Protein AF-A0A7L2R2D2-F1 (afdb_monomer_lite)

Organism: NCBI:txid98144

Structure (mmCIF, N/CA/C/O backbone):
data_AF-A0A7L2R2D2-F1
#
_entry.id   AF-A0A7L2R2D2-F1
#
loop_
_atom_site.group_PDB
_atom_site.id
_atom_site.type_symbol
_atom_site.label_atom_id
_atom_site.label_alt_id
_atom_site.label_comp_id
_atom_site.label_asym_id
_atom_site.label_entity_id
_atom_site.label_seq_id
_atom_site.pdbx_PDB_ins_code
_atom_site.Cartn_x
_atom_site.Cartn_y
_atom_site.Cartn_z
_atom_site.occupancy
_atom_site.B_iso_or_equiv
_atom_site.auth_seq_id
_atom_site.auth_comp_id
_atom_site.auth_asym_id
_atom_site.auth_atom_id
_atom_site.pdbx_PDB_model_num
ATOM 1 N N . SER A 1 1 ? 3.777 -42.587 11.298 1.00 41.34 1 SER A N 1
ATOM 2 C CA . SER A 1 1 ? 3.426 -41.873 10.055 1.00 41.34 1 SER A CA 1
ATOM 3 C C . SER A 1 1 ? 2.696 -40.609 10.460 1.00 41.34 1 SER A C 1
ATOM 5 O O . SER A 1 1 ? 1.582 -40.710 10.954 1.00 41.34 1 SER A O 1
ATOM 7 N N . SER A 1 2 ? 3.362 -39.458 10.425 1.00 34.88 2 SER A N 1
ATOM 8 C CA . SER A 1 2 ? 2.804 -38.182 10.902 1.00 34.88 2 SER A CA 1
ATOM 9 C C . SER A 1 2 ? 1.779 -37.616 9.907 1.00 34.88 2 SER A C 1
ATOM 11 O O . SER A 1 2 ? 1.976 -37.806 8.706 1.00 34.88 2 SER A O 1
ATOM 13 N N . PRO A 1 3 ? 0.722 -36.908 10.349 1.00 41.53 3 PRO A N 1
ATOM 14 C CA . PRO A 1 3 ? -0.166 -36.197 9.440 1.00 41.53 3 PRO A CA 1
ATOM 15 C C . PRO A 1 3 ? 0.458 -34.838 9.094 1.00 41.53 3 PRO A C 1
ATOM 17 O O . PRO A 1 3 ? 0.750 -34.032 9.976 1.00 41.53 3 PRO A O 1
ATOM 20 N N . ALA A 1 4 ? 0.697 -34.593 7.808 1.00 40.00 4 ALA A N 1
ATOM 21 C CA . ALA A 1 4 ? 1.113 -33.287 7.317 1.00 40.00 4 ALA A CA 1
ATOM 22 C C . ALA A 1 4 ? -0.128 -32.389 7.211 1.00 40.00 4 ALA A C 1
ATOM 24 O O . ALA A 1 4 ? -0.952 -32.556 6.317 1.00 40.00 4 ALA A O 1
ATOM 25 N N . GLY A 1 5 ? -0.275 -31.459 8.154 1.00 52.53 5 GLY A N 1
ATOM 26 C CA . GLY A 1 5 ? -1.108 -30.282 7.955 1.00 52.53 5 GLY A CA 1
ATOM 27 C C . GLY A 1 5 ? -0.365 -29.319 7.038 1.00 52.53 5 GLY A C 1
ATOM 28 O O . GLY A 1 5 ? 0.689 -28.811 7.412 1.00 52.53 5 GLY A O 1
ATOM 29 N N . THR A 1 6 ? -0.893 -29.073 5.843 1.00 41.94 6 THR A N 1
ATOM 30 C CA . THR A 1 6 ? -0.344 -28.078 4.916 1.00 41.94 6 THR A CA 1
ATOM 31 C C . THR A 1 6 ? -1.476 -27.264 4.300 1.00 41.94 6 THR A C 1
ATOM 33 O O . THR A 1 6 ? -2.070 -27.658 3.308 1.00 41.94 6 THR A O 1
ATOM 36 N N . MET A 1 7 ? -1.762 -26.140 4.961 1.00 38.34 7 MET A N 1
ATOM 37 C CA . MET A 1 7 ? -2.068 -24.831 4.370 1.00 38.34 7 MET A CA 1
ATOM 38 C C . MET A 1 7 ? -3.098 -24.787 3.224 1.00 38.34 7 MET A C 1
ATOM 40 O O . MET A 1 7 ? -2.736 -24.649 2.064 1.00 38.34 7 MET A O 1
ATOM 44 N N . GLU A 1 8 ? -4.383 -24.737 3.579 1.00 43.47 8 GLU A N 1
ATOM 45 C CA . GLU A 1 8 ? -5.473 -24.294 2.691 1.00 43.47 8 GLU A CA 1
ATOM 46 C C . GLU A 1 8 ? -6.076 -22.969 3.210 1.00 43.47 8 GLU A C 1
ATOM 48 O O . GLU A 1 8 ? -7.258 -22.903 3.534 1.00 43.47 8 GLU A O 1
ATOM 53 N N . LEU A 1 9 ? -5.267 -21.910 3.389 1.00 45.41 9 LEU A N 1
ATOM 54 C CA . LEU A 1 9 ? -5.775 -20.609 3.887 1.00 45.41 9 LEU A CA 1
ATOM 55 C C . LEU A 1 9 ? -5.483 -19.400 2.984 1.00 45.41 9 LEU A C 1
ATOM 57 O O . LEU A 1 9 ? -5.945 -18.306 3.277 1.00 45.41 9 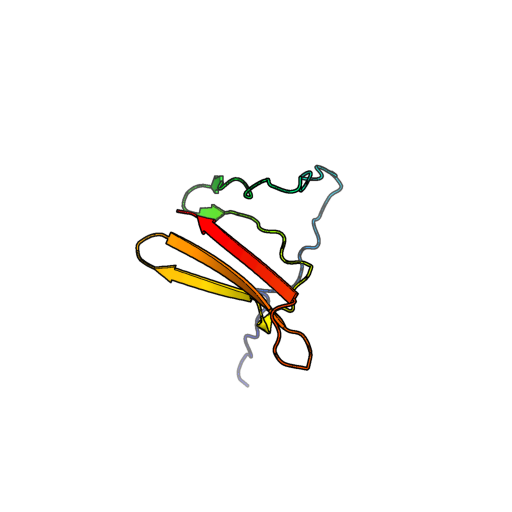LEU A O 1
ATOM 61 N N . PHE A 1 10 ? -4.779 -19.549 1.865 1.00 45.03 10 PHE A N 1
ATOM 62 C CA . PHE A 1 10 ? -4.542 -18.427 0.949 1.00 45.03 10 PHE A CA 1
ATOM 63 C C . PHE A 1 10 ? -4.490 -18.931 -0.491 1.00 45.03 10 PHE A C 1
ATOM 65 O O . PHE A 1 10 ? -3.423 -19.281 -0.982 1.00 45.03 10 PHE A O 1
ATOM 72 N N . GLY A 1 11 ? -5.635 -19.008 -1.177 1.00 45.75 11 GLY A N 1
ATOM 73 C CA . GLY A 1 11 ? -5.597 -19.398 -2.590 1.00 45.75 11 GLY A CA 1
ATOM 74 C C . GLY A 1 11 ? -6.888 -19.868 -3.247 1.00 45.75 11 GLY A C 1
ATOM 75 O O . GLY A 1 11 ? -6.866 -20.872 -3.944 1.00 45.75 11 GLY A O 1
ATOM 76 N N . SER A 1 12 ? -8.007 -19.160 -3.084 1.00 40.53 12 SER A N 1
ATOM 77 C CA . SER A 1 12 ? -9.033 -19.121 -4.138 1.00 40.53 12 SER A CA 1
ATOM 78 C C . SER A 1 12 ? -10.095 -18.091 -3.809 1.00 40.53 12 SER A C 1
ATOM 80 O O . SER A 1 12 ? -11.057 -18.366 -3.097 1.00 40.53 12 SER A O 1
ATOM 82 N N . PHE A 1 13 ? -9.967 -16.898 -4.382 1.00 46.22 13 PHE A N 1
ATOM 83 C CA . PHE A 1 13 ? -11.134 -16.045 -4.549 1.00 46.22 13 PHE A CA 1
ATOM 84 C C . PHE A 1 13 ? -11.899 -16.488 -5.799 1.00 46.22 13 PHE A C 1
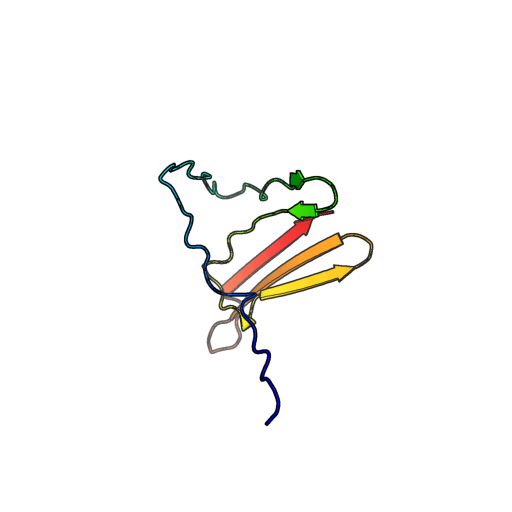ATOM 86 O O . PHE A 1 13 ? -11.962 -15.782 -6.801 1.00 46.22 13 PHE A O 1
ATOM 93 N N . VAL A 1 14 ? -12.463 -17.693 -5.754 1.00 43.38 14 VAL A N 1
ATOM 94 C CA . VAL A 1 14 ? -13.500 -18.096 -6.701 1.00 43.38 14 VAL A CA 1
ATOM 95 C C . VAL A 1 14 ? -14.814 -17.836 -5.987 1.00 43.38 14 VAL A C 1
ATOM 97 O O . VAL A 1 14 ? -15.201 -18.590 -5.098 1.00 43.38 14 VAL A O 1
ATOM 100 N N . ARG A 1 15 ? -15.468 -16.715 -6.311 1.00 47.59 15 ARG A N 1
ATOM 101 C CA . ARG A 1 15 ? -16.798 -16.405 -5.773 1.00 47.59 15 ARG A CA 1
ATOM 102 C C . ARG A 1 15 ? -17.776 -17.475 -6.271 1.00 47.59 15 ARG A C 1
ATOM 104 O O . ARG A 1 15 ? -17.982 -17.553 -7.485 1.00 47.59 15 ARG A O 1
ATOM 111 N N . PRO A 1 16 ? -18.416 -18.273 -5.403 1.00 43.91 16 PRO A N 1
ATOM 112 C CA . PRO A 1 16 ? -19.590 -19.003 -5.826 1.00 43.91 16 PRO A CA 1
ATOM 113 C C . PRO A 1 16 ? -20.714 -17.978 -6.012 1.00 43.91 16 PRO A C 1
ATOM 115 O O . PRO A 1 16 ? -21.021 -17.218 -5.099 1.00 43.91 16 PRO A O 1
ATOM 118 N N . HIS A 1 17 ? -21.323 -17.994 -7.197 1.00 39.72 17 HIS A N 1
ATOM 119 C CA . HIS A 1 17 ? -22.564 -17.295 -7.541 1.00 39.72 17 HIS A CA 1
ATOM 120 C C . HIS A 1 17 ? -22.442 -15.818 -7.990 1.00 39.72 17 HIS A C 1
ATOM 122 O O . HIS A 1 17 ? -22.469 -14.871 -7.215 1.00 39.72 17 HIS A O 1
ATOM 128 N N . GLY A 1 18 ? -22.344 -15.625 -9.308 1.00 43.25 18 GLY A N 1
ATOM 129 C CA . GLY A 1 18 ? -23.487 -15.127 -10.087 1.00 43.25 18 GLY A CA 1
ATOM 130 C C . GLY A 1 18 ? -23.983 -13.685 -9.940 1.00 43.25 18 GLY A C 1
ATOM 131 O O . GLY A 1 18 ? -24.931 -13.355 -10.641 1.00 43.25 18 GLY A O 1
ATOM 132 N N . GLU A 1 19 ? -23.388 -12.817 -9.119 1.00 31.70 19 GLU A N 1
ATOM 133 C CA . GLU A 1 19 ? -23.853 -11.423 -9.005 1.00 31.70 19 GLU A CA 1
ATOM 134 C C . GLU A 1 19 ? -22.710 -10.423 -9.215 1.00 31.70 19 GLU A C 1
ATOM 136 O O . GLU A 1 19 ? -21.861 -10.183 -8.352 1.00 31.70 19 GLU A O 1
ATOM 141 N N . THR A 1 20 ? -22.681 -9.823 -10.407 1.00 42.88 20 THR A N 1
ATOM 142 C CA . THR A 1 20 ? -21.774 -8.732 -10.775 1.00 42.88 20 THR A CA 1
ATOM 143 C C . THR A 1 20 ? -22.204 -7.439 -10.084 1.00 42.88 20 THR A C 1
ATOM 145 O O . THR A 1 20 ? -22.732 -6.525 -10.709 1.00 42.88 20 THR A O 1
ATOM 148 N N . LEU A 1 21 ? -21.944 -7.316 -8.785 1.00 41.28 21 LEU A N 1
ATOM 149 C CA . LEU A 1 21 ? -21.837 -6.001 -8.156 1.00 41.28 21 LEU A CA 1
ATOM 150 C C . LEU A 1 21 ? -20.389 -5.548 -8.299 1.00 41.28 21 LEU A C 1
ATOM 152 O O . LEU A 1 21 ? -19.576 -5.662 -7.381 1.00 41.28 21 LEU A O 1
ATOM 156 N N . GLY A 1 22 ? -20.059 -5.108 -9.515 1.00 37.16 22 GLY A N 1
ATOM 157 C CA . GLY A 1 22 ? -18.798 -4.441 -9.794 1.00 37.16 22 GLY A CA 1
ATOM 158 C C . GLY A 1 22 ? -18.663 -3.264 -8.841 1.00 37.16 22 GLY A C 1
ATOM 159 O O . GLY A 1 22 ? -19.489 -2.356 -8.856 1.00 37.16 22 GLY A O 1
ATOM 160 N N . PHE A 1 23 ? -17.646 -3.288 -7.985 1.00 44.50 23 PHE A N 1
ATOM 161 C CA . PHE A 1 23 ? -17.231 -2.080 -7.294 1.00 44.50 23 PHE A CA 1
ATOM 162 C C . PHE A 1 23 ? -16.561 -1.217 -8.359 1.00 44.50 23 PHE A C 1
ATOM 164 O O . PHE A 1 23 ? -15.522 -1.633 -8.876 1.00 44.50 23 PHE A O 1
ATOM 171 N N . PRO A 1 24 ? -17.129 -0.064 -8.752 1.00 34.94 24 PRO A N 1
ATOM 172 C CA . PRO A 1 24 ? -16.402 0.837 -9.617 1.00 34.94 24 PRO A CA 1
ATOM 173 C C . PRO A 1 24 ? -15.207 1.339 -8.806 1.00 34.94 24 PRO A C 1
ATOM 175 O O . PRO A 1 24 ? -15.348 2.195 -7.930 1.00 34.94 24 PRO A O 1
ATOM 178 N N . ALA A 1 25 ? -14.029 0.779 -9.071 1.00 38.81 25 ALA A N 1
ATOM 179 C CA . ALA A 1 25 ? -12.770 1.386 -8.684 1.00 38.81 25 ALA A CA 1
ATOM 180 C C . ALA A 1 25 ? -12.644 2.674 -9.508 1.00 38.81 25 ALA A C 1
ATOM 182 O O . ALA A 1 25 ? -12.109 2.698 -10.612 1.00 38.81 25 ALA A O 1
ATOM 183 N N . ARG A 1 26 ? -13.268 3.748 -9.016 1.00 41.66 26 ARG A N 1
ATOM 184 C CA . ARG A 1 26 ? -13.019 5.098 -9.509 1.00 41.66 26 ARG A CA 1
ATOM 185 C C . ARG A 1 26 ? -11.585 5.472 -9.128 1.00 41.66 26 ARG A C 1
ATOM 187 O O . ARG A 1 26 ? -11.208 5.224 -7.978 1.00 41.66 26 ARG A O 1
ATOM 194 N N . PRO A 1 27 ? -10.820 6.122 -10.021 1.00 35.78 27 PRO A N 1
ATOM 195 C CA . PRO A 1 27 ? -9.558 6.729 -9.629 1.00 35.78 27 PRO A CA 1
ATOM 196 C C . PRO A 1 27 ? -9.858 7.747 -8.520 1.00 35.78 27 PRO A C 1
ATOM 198 O O . PRO A 1 27 ? -10.630 8.685 -8.720 1.00 35.78 27 PRO A O 1
ATOM 201 N N . GLY A 1 28 ? -9.339 7.484 -7.319 1.00 45.94 28 GLY A N 1
ATOM 202 C CA . GLY A 1 28 ? -9.549 8.304 -6.122 1.00 45.94 28 GLY A CA 1
ATOM 203 C C . GLY A 1 28 ? -10.521 7.752 -5.073 1.00 45.94 28 GLY A C 1
ATOM 204 O O . GLY A 1 28 ? -10.719 8.415 -4.059 1.00 45.94 28 GLY A O 1
ATOM 205 N N . ASN A 1 29 ? -11.122 6.568 -5.257 1.00 46.84 29 ASN A N 1
ATOM 206 C CA . ASN A 1 29 ? -11.962 5.974 -4.213 1.00 46.84 29 ASN A CA 1
ATOM 207 C C . ASN A 1 29 ? -11.111 5.145 -3.243 1.00 46.84 29 ASN A C 1
ATOM 209 O O . ASN A 1 29 ? -10.909 3.948 -3.439 1.00 46.84 29 ASN A O 1
ATOM 213 N N . THR A 1 30 ? -10.613 5.804 -2.200 1.00 53.81 30 THR A N 1
ATOM 214 C CA . THR A 1 30 ? -10.141 5.214 -0.941 1.00 53.81 30 THR A CA 1
ATOM 215 C C . THR A 1 30 ? -11.116 4.094 -0.562 1.00 53.81 30 THR A C 1
ATOM 217 O O . THR A 1 30 ? -12.269 4.379 -0.241 1.00 53.81 30 THR A O 1
ATOM 220 N N . GLY A 1 31 ? -10.727 2.822 -0.714 1.00 61.69 31 GLY A N 1
ATOM 221 C CA . GLY A 1 31 ? -11.652 1.706 -0.527 1.00 61.69 31 GLY A CA 1
ATOM 222 C C . GLY A 1 31 ? -12.316 1.794 0.839 1.00 61.69 31 GLY A C 1
ATOM 223 O O . GLY A 1 31 ? -11.640 1.764 1.861 1.00 61.69 31 GLY A O 1
ATOM 224 N N . MET A 1 32 ? -13.638 1.971 0.840 1.00 71.12 32 MET A N 1
ATOM 225 C CA . MET A 1 32 ? -14.419 2.233 2.045 1.00 71.12 32 MET A CA 1
ATOM 226 C C . MET A 1 32 ? -14.132 1.169 3.107 1.00 71.12 32 MET A C 1
ATOM 228 O O . MET A 1 32 ? -14.378 -0.017 2.869 1.00 71.12 32 MET A O 1
ATOM 232 N N . VAL A 1 33 ? -13.632 1.603 4.267 1.00 81.19 33 VAL A N 1
ATOM 233 C CA . VAL A 1 33 ? -13.454 0.736 5.432 1.00 81.19 33 VAL A CA 1
ATOM 234 C C . VAL A 1 33 ? -14.836 0.270 5.878 1.00 81.19 33 VAL A C 1
ATOM 236 O O . VAL A 1 33 ? -15.745 1.072 6.095 1.00 81.19 33 VAL A O 1
ATOM 239 N N . LYS A 1 34 ? -15.010 -1.043 5.974 1.00 86.31 34 LYS A N 1
ATOM 240 C CA . LYS A 1 34 ? -16.228 -1.693 6.447 1.00 86.31 34 LYS A CA 1
ATOM 241 C C . LYS A 1 34 ? -15.918 -2.462 7.718 1.00 86.31 34 LYS A C 1
ATOM 243 O O . LYS A 1 34 ? -14.908 -3.159 7.796 1.00 86.31 34 LYS A O 1
ATOM 248 N N . THR A 1 35 ? -16.830 -2.385 8.677 1.00 87.56 35 THR A N 1
ATOM 249 C CA . THR A 1 35 ? -16.776 -3.182 9.902 1.00 87.56 35 THR A CA 1
ATOM 2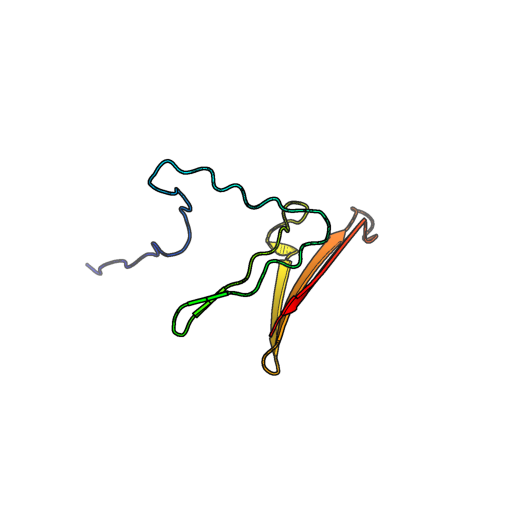50 C C . THR A 1 35 ? -17.818 -4.291 9.816 1.00 87.56 35 THR A C 1
ATOM 252 O O . THR A 1 35 ? -19.001 -4.025 9.603 1.00 87.56 35 THR A O 1
ATOM 255 N N . LEU A 1 36 ? -17.379 -5.537 9.976 1.00 89.12 36 LEU A N 1
ATOM 256 C CA . LEU A 1 36 ? -18.227 -6.722 10.053 1.00 89.12 36 LEU A CA 1
ATOM 257 C C . LEU A 1 36 ? -17.981 -7.406 11.399 1.00 89.12 36 LEU A C 1
ATOM 259 O O . LEU A 1 36 ? -17.013 -8.145 11.567 1.00 89.12 36 LEU A O 1
ATOM 263 N N . GLY A 1 37 ? -18.844 -7.138 12.379 1.00 90.00 37 GLY A N 1
ATOM 264 C CA . GLY A 1 37 ? -18.675 -7.656 13.737 1.00 90.00 37 GLY A CA 1
ATOM 265 C C . GLY A 1 37 ? -17.380 -7.147 14.375 1.00 90.00 37 GLY A C 1
ATOM 266 O O . GLY A 1 37 ? -17.294 -5.986 14.760 1.00 90.00 37 GLY A O 1
ATOM 267 N N . ASN A 1 38 ? -16.376 -8.017 14.498 1.00 89.38 38 ASN A N 1
ATOM 268 C CA . ASN A 1 38 ? -15.053 -7.670 15.039 1.00 89.38 38 ASN A CA 1
ATOM 269 C C . ASN A 1 38 ? -13.970 -7.555 13.959 1.00 89.38 38 ASN A C 1
ATOM 271 O O . ASN A 1 38 ? -12.800 -7.353 14.273 1.00 89.38 38 ASN A O 1
ATOM 275 N N . THR A 1 39 ? -14.347 -7.691 12.691 1.00 87.38 39 THR A N 1
ATOM 276 C CA . THR A 1 39 ? -13.429 -7.624 11.560 1.00 87.38 39 THR A CA 1
ATOM 277 C C . THR A 1 39 ? -13.520 -6.258 10.896 1.00 87.38 39 THR A C 1
ATOM 279 O O . THR A 1 39 ? -14.614 -5.768 10.609 1.00 87.38 39 THR A O 1
ATOM 282 N N . TYR A 1 40 ? -12.362 -5.670 10.610 1.00 86.38 40 TYR A N 1
ATOM 283 C CA . TYR A 1 40 ? -12.232 -4.496 9.754 1.00 86.38 40 TYR A CA 1
ATOM 284 C C . TYR A 1 40 ? -11.748 -4.939 8.381 1.00 86.38 40 TYR A C 1
ATOM 286 O O . TYR A 1 40 ? -10.805 -5.722 8.271 1.00 86.38 40 TYR A O 1
ATOM 294 N N . GLN A 1 41 ? -12.406 -4.450 7.338 1.00 89.12 41 GLN A N 1
ATOM 295 C CA . GLN A 1 41 ? -12.071 -4.773 5.962 1.00 89.12 41 GLN A CA 1
ATOM 296 C C . GLN A 1 41 ? -12.002 -3.497 5.136 1.00 89.12 41 GLN A C 1
ATOM 298 O O . GLN A 1 41 ? -12.953 -2.722 5.080 1.00 89.12 41 GLN A O 1
ATOM 303 N N . PHE A 1 42 ? -10.893 -3.321 4.435 1.00 88.25 42 PHE A N 1
ATOM 304 C CA . PHE A 1 42 ? -10.733 -2.326 3.385 1.00 88.25 42 PHE A CA 1
ATOM 305 C C . PHE A 1 42 ? -10.124 -3.013 2.161 1.00 88.25 42 PHE A C 1
ATOM 307 O O . PHE A 1 42 ? -9.677 -4.160 2.226 1.00 88.25 42 PHE A O 1
ATOM 314 N N . THR A 1 43 ? -10.180 -2.358 1.008 1.00 90.25 43 THR A N 1
ATOM 315 C CA . THR A 1 43 ? -9.656 -2.916 -0.243 1.00 90.25 43 THR A CA 1
ATOM 316 C C . THR A 1 43 ? -8.939 -1.820 -0.999 1.00 90.25 43 THR A C 1
ATOM 318 O O . THR A 1 43 ? -9.445 -0.707 -1.105 1.00 90.25 43 THR A O 1
ATOM 321 N N . VAL A 1 44 ? -7.767 -2.139 -1.527 1.00 90.75 44 VAL A N 1
ATOM 322 C CA . VAL A 1 44 ? -6.961 -1.229 -2.335 1.00 90.75 44 VAL A CA 1
ATOM 323 C C . VAL A 1 44 ? -6.627 -1.906 -3.654 1.00 90.75 44 VAL A C 1
ATOM 325 O O . VAL A 1 44 ? -6.439 -3.121 -3.695 1.00 90.75 44 VAL A O 1
ATOM 328 N N . ASP A 1 45 ? -6.600 -1.123 -4.728 1.00 91.19 45 ASP A N 1
ATOM 329 C CA . ASP A 1 45 ? -6.088 -1.578 -6.015 1.00 91.19 45 ASP A CA 1
ATOM 330 C C . ASP A 1 45 ? -4.582 -1.311 -6.064 1.00 91.19 45 ASP A C 1
ATOM 332 O O . ASP A 1 45 ? -4.142 -0.172 -5.922 1.00 91.19 45 ASP A O 1
ATOM 336 N N . VAL A 1 46 ? -3.809 -2.381 -6.223 1.00 93.06 46 VAL A N 1
ATOM 337 C CA . VAL A 1 46 ? -2.337 -2.373 -6.292 1.00 93.06 46 VAL A CA 1
ATOM 338 C C . VAL A 1 46 ? -1.853 -3.162 -7.510 1.00 93.06 46 VAL A C 1
ATOM 340 O O . VAL A 1 46 ? -0.734 -3.657 -7.546 1.00 93.06 46 VAL A O 1
ATOM 343 N N . SER A 1 47 ? -2.711 -3.278 -8.525 1.00 93.56 47 SER A N 1
ATOM 344 C CA . SER A 1 47 ? -2.505 -4.143 -9.689 1.00 93.56 47 SER A CA 1
ATOM 345 C C . SER A 1 47 ? -1.285 -3.775 -10.551 1.00 93.56 47 SER A C 1
ATOM 347 O O . SER A 1 47 ? -0.859 -4.590 -11.364 1.00 93.56 47 SER A O 1
ATOM 349 N N . ASP A 1 48 ? -0.721 -2.569 -10.402 1.00 94.19 48 ASP A N 1
ATOM 350 C CA . ASP A 1 48 ? 0.471 -2.117 -11.145 1.00 94.19 48 ASP A CA 1
ATOM 351 C C . ASP A 1 48 ? 1.814 -2.541 -10.500 1.00 94.19 48 ASP A C 1
ATOM 353 O O . ASP A 1 48 ? 2.868 -2.382 -11.129 1.00 94.19 48 ASP A O 1
ATOM 357 N N . PHE A 1 49 ? 1.780 -3.088 -9.278 1.00 95.88 49 PHE A N 1
ATOM 358 C CA . PHE A 1 49 ? 2.950 -3.427 -8.455 1.00 95.88 49 PHE A CA 1
ATOM 359 C C . PHE A 1 49 ? 3.128 -4.945 -8.306 1.00 95.88 49 PHE A C 1
ATOM 361 O O . PHE A 1 49 ? 2.148 -5.696 -8.321 1.00 95.88 49 PHE A O 1
ATOM 368 N N . ALA A 1 50 ? 4.372 -5.406 -8.138 1.00 94.50 50 ALA A N 1
ATOM 369 C CA . ALA A 1 50 ? 4.633 -6.803 -7.805 1.00 94.50 50 ALA A CA 1
ATOM 370 C C . ALA A 1 50 ? 4.312 -7.071 -6.319 1.00 94.50 50 ALA A C 1
ATOM 372 O O . ALA A 1 50 ? 4.414 -6.158 -5.498 1.00 94.50 50 ALA A O 1
ATOM 373 N N . PRO A 1 51 ? 3.923 -8.300 -5.932 1.00 95.62 51 PRO A N 1
ATOM 374 C CA . PRO A 1 51 ? 3.621 -8.633 -4.538 1.00 95.62 51 PRO A CA 1
ATOM 375 C C . PRO A 1 51 ? 4.742 -8.285 -3.551 1.00 95.62 51 PRO A C 1
ATOM 377 O O . PRO A 1 51 ? 4.461 -7.861 -2.434 1.00 95.62 51 PRO A O 1
ATOM 380 N N . GLU A 1 52 ? 5.996 -8.453 -3.964 1.00 96.06 52 GLU A N 1
ATOM 381 C CA . GLU A 1 52 ? 7.190 -8.119 -3.184 1.00 96.06 52 GLU A CA 1
ATOM 382 C C . GLU A 1 52 ? 7.387 -6.615 -2.952 1.00 96.06 52 GLU A C 1
ATOM 384 O O . GLU A 1 52 ? 8.002 -6.237 -1.956 1.00 96.06 52 GLU A O 1
ATOM 389 N N . ASP A 1 53 ? 6.833 -5.769 -3.822 1.00 94.56 53 ASP A N 1
ATOM 390 C CA . ASP A 1 53 ? 6.930 -4.311 -3.726 1.00 94.56 53 ASP A CA 1
ATOM 391 C C . ASP A 1 53 ? 5.871 -3.723 -2.780 1.00 94.56 53 ASP A C 1
ATOM 393 O O . ASP A 1 53 ? 5.900 -2.531 -2.475 1.00 94.56 53 ASP A O 1
ATOM 397 N N . ILE A 1 54 ? 4.911 -4.536 -2.322 1.00 95.56 54 ILE A N 1
ATOM 398 C CA . ILE A 1 54 ? 3.791 -4.098 -1.486 1.00 95.56 54 ILE A CA 1
ATOM 399 C C . ILE A 1 54 ? 4.118 -4.347 -0.015 1.00 95.56 54 ILE A C 1
ATOM 401 O O . ILE A 1 54 ? 4.155 -5.481 0.466 1.00 95.56 54 ILE A O 1
ATOM 405 N N . ILE A 1 55 ? 4.270 -3.263 0.737 1.00 96.44 55 ILE A N 1
ATOM 406 C CA . ILE A 1 55 ? 4.548 -3.280 2.170 1.00 96.44 55 ILE A CA 1
ATOM 407 C C . ILE A 1 55 ? 3.304 -2.855 2.943 1.00 96.44 55 ILE A C 1
ATOM 409 O O . ILE A 1 55 ? 2.731 -1.790 2.712 1.00 96.44 55 ILE A O 1
ATOM 413 N N . VAL A 1 56 ? 2.905 -3.684 3.909 1.00 96.00 56 VAL A N 1
ATOM 414 C CA . VAL A 1 56 ? 1.834 -3.364 4.857 1.00 96.00 56 VAL A CA 1
ATOM 415 C C . VAL A 1 56 ? 2.438 -3.162 6.238 1.00 96.00 56 VAL A C 1
ATOM 417 O O . VAL A 1 56 ? 2.981 -4.093 6.833 1.00 96.00 56 VAL A O 1
ATOM 420 N N . THR A 1 57 ? 2.302 -1.953 6.770 1.00 96.88 57 THR A N 1
ATOM 421 C CA . THR A 1 57 ? 2.772 -1.599 8.110 1.00 96.88 57 THR A CA 1
ATOM 422 C C . THR A 1 57 ? 1.581 -1.360 9.021 1.00 96.88 57 THR A C 1
ATOM 424 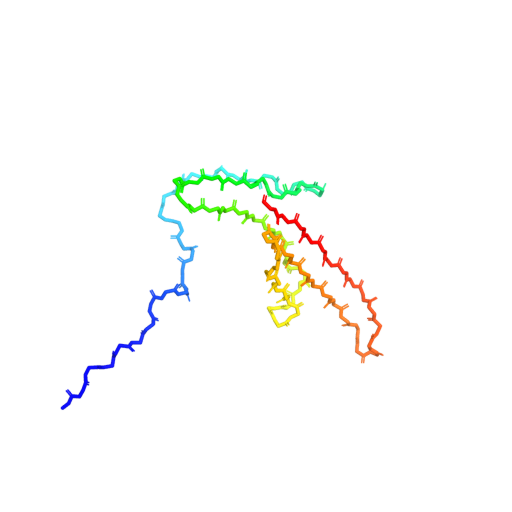O O . THR A 1 57 ? 0.667 -0.614 8.683 1.00 96.8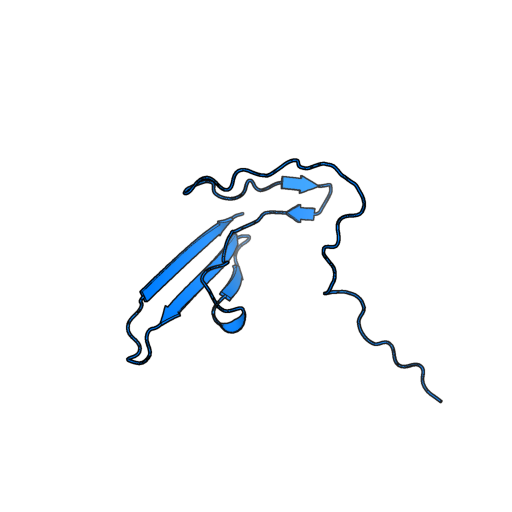8 57 THR A O 1
ATOM 427 N N . THR A 1 58 ? 1.593 -1.975 10.205 1.00 96.12 58 THR A N 1
ATOM 428 C CA . THR A 1 58 ? 0.597 -1.711 11.251 1.00 96.12 58 THR A CA 1
ATOM 429 C C . THR A 1 58 ? 1.281 -1.086 12.454 1.00 96.12 58 THR A C 1
ATOM 431 O O . THR A 1 58 ? 2.168 -1.690 13.054 1.00 96.12 58 THR A O 1
ATOM 434 N N . SER A 1 59 ? 0.875 0.126 12.821 1.00 96.12 59 SER A N 1
ATOM 435 C CA . SER A 1 59 ? 1.408 0.825 13.992 1.00 96.12 59 SER A CA 1
ATOM 436 C C . SER A 1 59 ? 0.400 1.843 14.517 1.00 96.12 59 SER A C 1
ATOM 438 O O . SER A 1 59 ? -0.310 2.459 13.733 1.00 96.12 59 SER A O 1
ATOM 440 N N . ASN A 1 60 ? 0.313 2.018 15.839 1.00 95.12 60 ASN A N 1
ATOM 441 C CA . ASN A 1 60 ? -0.526 3.050 16.467 1.00 95.12 60 ASN A CA 1
ATOM 442 C C . ASN A 1 60 ? -1.988 3.083 15.956 1.00 95.12 60 ASN A C 1
ATOM 444 O O . ASN A 1 60 ? -2.517 4.137 15.605 1.00 95.12 60 ASN A O 1
ATOM 448 N N . ASN A 1 61 ? -2.625 1.911 15.866 1.00 90.31 61 ASN A N 1
ATOM 449 C CA . ASN A 1 61 ? -3.974 1.742 15.311 1.00 90.31 61 ASN A CA 1
ATOM 450 C C . ASN A 1 61 ? -4.135 2.276 13.873 1.00 90.31 61 ASN A C 1
ATOM 452 O O . ASN A 1 61 ? -5.233 2.660 13.490 1.00 90.31 61 ASN A O 1
ATOM 456 N N . GLN A 1 62 ? -3.064 2.329 13.086 1.00 90.50 62 GLN A N 1
ATOM 457 C CA . GLN A 1 62 ? -3.085 2.682 11.672 1.00 90.50 62 GLN A CA 1
ATOM 458 C C . GLN A 1 62 ? -2.497 1.531 10.863 1.00 90.50 62 GLN A C 1
ATOM 460 O O . GLN A 1 62 ? -1.445 0.987 11.208 1.00 90.50 62 GLN A O 1
ATOM 465 N N . ILE A 1 63 ? -3.177 1.192 9.775 1.00 93.69 63 ILE A N 1
ATOM 466 C CA . ILE A 1 63 ? -2.651 0.327 8.727 1.00 93.69 63 ILE A CA 1
ATOM 467 C C . ILE A 1 63 ? -2.250 1.225 7.561 1.00 93.69 63 ILE A C 1
ATOM 469 O O . ILE A 1 63 ? -3.068 1.985 7.034 1.00 93.69 63 ILE A O 1
ATOM 473 N N . GLU A 1 64 ? -0.988 1.137 7.167 1.00 94.50 64 GLU A N 1
ATOM 474 C CA . GLU A 1 64 ? -0.442 1.775 5.978 1.00 94.50 64 GLU A CA 1
ATOM 475 C C . GLU A 1 64 ? -0.103 0.702 4.947 1.00 94.50 64 GLU A C 1
ATOM 477 O O . GLU A 1 64 ? 0.590 -0.266 5.255 1.00 94.50 64 GLU A O 1
ATOM 482 N N . VAL A 1 65 ? -0.594 0.883 3.726 1.00 95.31 65 VAL A N 1
ATOM 483 C CA . VAL A 1 65 ? -0.189 0.111 2.554 1.00 95.31 65 VAL A CA 1
ATOM 484 C C . VAL A 1 65 ? 0.646 1.028 1.680 1.00 95.31 65 VAL A C 1
ATOM 486 O O . VAL A 1 65 ? 0.172 2.089 1.267 1.00 95.31 65 VAL A O 1
ATOM 489 N N . HIS A 1 66 ? 1.871 0.615 1.406 1.00 96.06 66 HIS A N 1
ATOM 490 C CA . HIS A 1 66 ? 2.814 1.340 0.576 1.00 96.06 66 HIS A CA 1
ATOM 491 C C . HIS A 1 66 ? 3.343 0.425 -0.524 1.00 96.06 66 HIS A C 1
ATOM 493 O O . HIS A 1 66 ? 3.567 -0.758 -0.278 1.00 96.06 66 HIS A O 1
ATOM 499 N N . ALA A 1 67 ? 3.521 0.957 -1.728 1.00 96.88 67 ALA A N 1
ATOM 500 C CA . ALA A 1 67 ? 4.187 0.245 -2.808 1.00 96.88 67 ALA A CA 1
ATOM 501 C C . ALA A 1 67 ? 4.964 1.212 -3.699 1.00 96.88 67 ALA A C 1
ATOM 503 O O . ALA A 1 67 ? 4.498 2.320 -3.977 1.00 96.88 67 ALA A O 1
ATOM 504 N N . GLU A 1 68 ? 6.125 0.778 -4.173 1.00 95.44 68 GLU A N 1
ATOM 505 C CA . GLU A 1 68 ? 6.945 1.523 -5.124 1.00 95.44 68 GLU A CA 1
ATOM 506 C C . GLU A 1 68 ? 7.384 0.619 -6.263 1.00 95.44 68 GLU A C 1
ATOM 508 O O . GLU A 1 68 ? 7.822 -0.506 -6.058 1.00 95.44 68 GLU A O 1
ATOM 513 N N . LYS A 1 69 ? 7.285 1.140 -7.481 1.00 93.81 69 LYS A N 1
ATOM 514 C CA . LYS A 1 69 ? 7.775 0.486 -8.687 1.00 93.81 69 LYS A CA 1
ATOM 515 C C . LYS A 1 69 ? 9.014 1.215 -9.153 1.00 93.81 69 LYS A C 1
ATOM 517 O O . LYS A 1 69 ? 8.954 2.415 -9.430 1.00 93.81 69 LYS A O 1
ATOM 522 N N . LEU A 1 70 ? 10.115 0.489 -9.269 1.00 93.50 70 LEU A N 1
ATOM 523 C CA . LEU A 1 70 ? 11.390 1.032 -9.716 1.00 93.50 70 LEU A CA 1
ATOM 524 C C . LEU A 1 70 ? 11.670 0.629 -11.167 1.00 93.50 70 LEU A C 1
ATOM 526 O O . LEU A 1 70 ? 11.341 -0.474 -11.604 1.00 93.50 70 LEU A O 1
ATOM 530 N N . ALA A 1 71 ? 12.304 1.525 -11.913 1.00 93.38 71 ALA A N 1
ATOM 531 C CA . ALA A 1 71 ? 12.956 1.199 -13.170 1.00 93.38 71 ALA A CA 1
ATOM 532 C C . ALA A 1 71 ? 14.260 0.424 -12.908 1.00 93.38 71 ALA A C 1
ATOM 534 O O . ALA A 1 71 ? 14.770 0.360 -11.789 1.00 93.38 71 ALA A O 1
ATOM 535 N N . THR A 1 72 ? 14.841 -0.152 -13.961 1.00 93.75 72 THR A N 1
ATOM 536 C CA . THR A 1 72 ? 16.091 -0.931 -13.874 1.00 93.75 72 THR A CA 1
ATOM 537 C C . THR A 1 72 ? 17.303 -0.119 -13.417 1.00 93.75 72 THR A C 1
ATOM 539 O O . THR A 1 72 ? 18.289 -0.693 -12.968 1.00 93.75 72 THR A O 1
ATOM 542 N N . ASP A 1 73 ? 17.256 1.204 -13.560 1.00 95.50 73 ASP A N 1
ATOM 543 C CA . ASP A 1 73 ? 18.269 2.146 -13.075 1.00 95.50 73 ASP A CA 1
ATOM 544 C C . ASP A 1 73 ? 18.026 2.589 -11.617 1.00 95.50 73 ASP A C 1
ATOM 546 O O . ASP A 1 73 ? 18.783 3.401 -11.090 1.00 95.50 73 ASP A O 1
ATOM 550 N N . GLY A 1 74 ? 16.987 2.056 -10.962 1.00 92.88 74 GLY A N 1
ATOM 551 C CA . GLY A 1 74 ? 16.590 2.397 -9.596 1.00 92.88 74 GLY A CA 1
ATOM 552 C C . GLY A 1 74 ? 15.707 3.643 -9.487 1.00 92.88 74 GLY A C 1
ATOM 553 O O . GLY A 1 74 ? 15.352 4.029 -8.375 1.00 92.88 74 GLY A O 1
ATOM 554 N N . THR A 1 75 ? 15.331 4.277 -10.602 1.00 95.25 75 THR A N 1
ATOM 555 C CA . THR A 1 75 ? 14.446 5.450 -10.588 1.00 95.25 75 THR A CA 1
ATOM 556 C C . THR A 1 75 ? 13.017 5.044 -10.223 1.00 95.25 75 THR A C 1
ATOM 558 O O . THR A 1 75 ? 12.477 4.091 -10.783 1.00 95.25 75 THR A O 1
ATOM 561 N N . VAL A 1 76 ? 12.368 5.78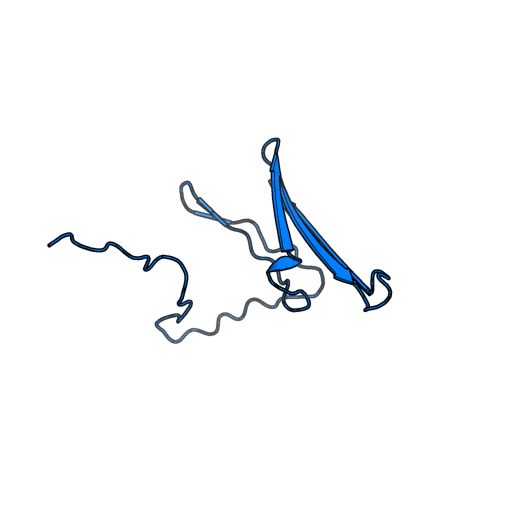9 -9.323 1.00 93.62 76 VAL A N 1
ATOM 562 C CA . VAL A 1 76 ? 10.958 5.559 -8.968 1.00 93.62 76 VAL A CA 1
ATOM 563 C C . VAL A 1 76 ? 10.063 5.885 -10.163 1.00 93.62 76 VAL A C 1
ATOM 565 O O . VAL A 1 76 ? 10.015 7.023 -10.629 1.00 93.62 76 VAL A O 1
ATOM 568 N N . MET A 1 77 ? 9.348 4.881 -10.664 1.00 94.94 77 MET A N 1
ATOM 569 C CA . MET A 1 77 ? 8.390 5.015 -11.763 1.00 94.94 77 MET A CA 1
ATOM 570 C C . MET A 1 77 ? 6.972 5.265 -11.264 1.00 94.94 77 MET A C 1
ATOM 572 O O . MET A 1 77 ? 6.215 5.994 -11.903 1.00 94.94 77 MET A O 1
ATOM 576 N N . ASN A 1 78 ? 6.596 4.625 -10.157 1.00 93.50 78 ASN A N 1
ATOM 577 C CA . ASN A 1 78 ? 5.263 4.736 -9.585 1.00 93.50 78 ASN A CA 1
ATOM 578 C C . ASN A 1 78 ? 5.315 4.542 -8.069 1.00 93.50 78 ASN A C 1
ATOM 580 O O . ASN A 1 78 ? 6.117 3.752 -7.572 1.00 93.50 78 ASN A O 1
ATOM 584 N N . THR A 1 79 ? 4.419 5.216 -7.357 1.00 94.94 79 THR A N 1
ATOM 585 C CA . THR A 1 79 ? 4.297 5.122 -5.902 1.00 94.94 79 THR A CA 1
ATOM 586 C C . THR A 1 79 ? 2.826 5.059 -5.521 1.00 94.94 79 THR A C 1
ATOM 588 O O . THR A 1 79 ? 1.999 5.811 -6.041 1.00 94.94 79 THR A O 1
ATOM 591 N N . PHE A 1 80 ? 2.501 4.193 -4.570 1.00 94.88 80 PHE A N 1
ATOM 592 C CA . PHE A 1 80 ? 1.190 4.077 -3.954 1.00 94.88 80 PHE A CA 1
ATOM 593 C C . PHE A 1 80 ? 1.312 4.190 -2.436 1.00 94.88 80 PHE A C 1
ATOM 595 O O . PHE A 1 80 ? 2.166 3.553 -1.823 1.00 94.88 80 PHE A O 1
ATOM 602 N N . THR A 1 81 ? 0.416 4.966 -1.825 1.00 94.50 81 THR A N 1
ATOM 603 C CA . THR A 1 81 ? 0.298 5.062 -0.368 1.00 94.50 81 THR A CA 1
ATOM 604 C C . THR A 1 81 ? -1.167 5.152 0.027 1.00 94.50 81 THR A C 1
ATOM 606 O O . THR A 1 81 ? -1.906 6.009 -0.461 1.00 94.50 81 THR A O 1
ATOM 609 N N . HIS A 1 82 ? -1.579 4.303 0.963 1.00 91.50 82 HIS A N 1
ATOM 610 C CA . HIS A 1 82 ? -2.913 4.309 1.543 1.00 91.50 82 HIS A CA 1
ATOM 611 C C . HIS A 1 82 ? -2.844 4.107 3.050 1.00 91.50 82 HIS A C 1
ATOM 613 O O . HIS A 1 82 ? -2.175 3.197 3.526 1.00 91.50 82 HIS A O 1
ATOM 619 N N . LYS A 1 83 ? -3.569 4.934 3.802 1.00 90.94 83 LYS A N 1
ATOM 620 C CA . LYS A 1 83 ? -3.624 4.875 5.264 1.00 90.94 83 LYS A CA 1
ATOM 621 C C . LYS A 1 83 ? -5.068 4.727 5.705 1.00 90.94 83 LYS A C 1
ATOM 623 O O . LYS A 1 83 ? -5.926 5.476 5.240 1.00 90.94 83 LYS A O 1
ATOM 628 N N . CYS A 1 84 ? -5.319 3.800 6.617 1.00 86.62 84 CYS A N 1
ATOM 629 C CA . CYS A 1 84 ? -6.628 3.608 7.226 1.00 86.62 84 CYS A CA 1
ATOM 630 C C . CYS A 1 84 ? -6.498 3.292 8.720 1.00 86.62 84 CYS A C 1
ATOM 632 O O . CYS A 1 84 ? -5.446 2.849 9.189 1.00 86.62 84 CYS A O 1
ATOM 634 N N . GLN A 1 85 ? -7.564 3.582 9.456 1.00 83.56 85 GLN A N 1
ATOM 635 C CA . GLN A 1 85 ? -7.712 3.395 10.895 1.00 83.56 85 GLN A CA 1
ATOM 636 C C . GLN A 1 85 ? -9.155 2.986 11.186 1.00 83.56 85 GLN A C 1
ATOM 638 O O . GLN A 1 85 ? -10.047 3.463 10.445 1.00 83.56 85 GLN A O 1
#

Secondary structure (DSSP, 8-state):
--------SS------S---------TT--PPPEEETTEEE-----TTS-GGGEEEEEETTEEEEEEEEE-TTS-EEEEEEEEE-

pLDDT: mean 74.23, std 24.23, range [31.7, 96.88]

Radius of gyration: 17.15 Å; chains: 1; bounding box: 42×50×30 Å

Sequence (85 aa):
SSPAGTMELFGSFVRPHGETLGFPARPGNTGMVKTLGNTYQFTVDVSDFAPEDIIVTTSNNQIEVHAEKLATDGTVMNTFTHKCQ

InterPro domains:
  IPR002068 Alpha crystallin/Hsp20 domain [PF00011] (37-70)
  IPR008978 HSP20-like chaperone [G3DSA:2.60.40.790] (24-85)

Foldseek 3Di:
DDDDDDDPPDDDPPDPDDDPPPPPPDPPPQFDWDDDPPDIDGDDDPPVADPVQWDWDDDPNKIKIKGFDADPVRHTPDIDIHIDD